Protein AF-A0A699XJS4-F1 (afdb_monomer_lite)

Foldseek 3Di:
DVQVVVCVPHPDDDDDDDFDQEADDDPDDDPSHPPVVVVVVVVVCCVVVHPPDDDDDPDDPCVVPDDDDYHYPVVSVVVRVVVRVD

Secondary structure (DSSP, 8-state):
-HHHHHHTTSS--------SSEES--SS--TT-HHHHHHHHHHHHHHHH-TTPPPPP-S-HHHHHS---PEEHHHHHHHHHHHHH-

Organism: Tanacetum cinerariifolium (NCBI:txid118510)

Radius of gyration: 19.19 Å; chains: 1; bounding box: 41×27×53 Å

InterPro domains:
  IPR055222 PRISE-like, Rossmann-fold domain [PF22917] (1-86)

Sequence (86 aa):
DLLADLSKGKGWTFAEVRPDGIVGFTPISNAMNLSQGIGLYLTIYREVHGRGAKVNWPGTEKSWKCKHSDTSQGILARMEIHAAMH

pLDDT: mean 92.51, std 5.11, range [76.62, 97.69]

Structure (mmCIF, N/CA/C/O backbone):
data_AF-A0A699XJS4-F1
#
_entry.id   AF-A0A699XJS4-F1
#
loop_
_atom_site.group_PDB
_atom_site.id
_atom_site.type_symbol
_atom_site.label_atom_id
_atom_site.label_alt_id
_atom_site.label_comp_id
_atom_site.label_asym_id
_atom_site.label_entity_id
_atom_site.label_seq_id
_atom_site.pdbx_PDB_ins_code
_atom_site.Cartn_x
_atom_site.Cartn_y
_atom_site.Cartn_z
_atom_site.occupancy
_atom_site.B_iso_or_equiv
_atom_site.auth_seq_id
_atom_site.auth_comp_id
_atom_site.auth_asym_id
_atom_site.auth_atom_id
_atom_site.pdbx_PDB_model_num
ATOM 1 N N . ASP A 1 1 ? -4.446 13.993 21.764 1.00 79.12 1 ASP A N 1
ATOM 2 C CA . ASP A 1 1 ? -4.961 12.788 21.098 1.00 79.12 1 ASP A CA 1
ATOM 3 C C . ASP A 1 1 ? -6.334 13.165 20.563 1.00 79.12 1 ASP A C 1
ATOM 5 O O . ASP A 1 1 ? -7.288 13.213 21.327 1.00 79.12 1 ASP A O 1
ATOM 9 N N . LEU A 1 2 ? -6.401 13.613 19.303 1.00 93.38 2 LEU A N 1
ATOM 10 C CA . LEU A 1 2 ? -7.584 14.316 18.789 1.00 93.38 2 LEU A CA 1
ATOM 11 C C . LEU A 1 2 ? -8.827 13.422 18.795 1.00 93.38 2 LEU A C 1
ATOM 13 O O . LEU A 1 2 ? -9.895 13.860 19.209 1.00 93.38 2 LEU A O 1
ATOM 17 N N . LEU A 1 3 ? -8.689 12.171 18.353 1.00 94.00 3 LEU A N 1
ATOM 18 C CA . LEU A 1 3 ? -9.811 11.237 18.323 1.00 94.00 3 LEU A CA 1
ATOM 19 C C . LEU A 1 3 ? -10.252 10.851 19.740 1.00 94.00 3 LEU A C 1
ATOM 21 O O . LEU A 1 3 ? -11.456 10.765 19.977 1.00 94.00 3 LEU A O 1
ATOM 25 N N . ALA A 1 4 ? -9.321 10.725 20.695 1.00 93.06 4 ALA A N 1
ATOM 26 C CA . ALA A 1 4 ? -9.678 10.516 22.100 1.00 93.06 4 ALA A CA 1
ATOM 27 C C . ALA A 1 4 ? -10.377 11.723 22.724 1.00 93.06 4 ALA A C 1
ATOM 29 O O . ALA A 1 4 ? -11.280 11.557 23.538 1.00 93.06 4 ALA A O 1
ATOM 30 N N . ASP A 1 5 ? -9.997 12.943 22.347 1.00 95.75 5 ASP A N 1
ATOM 31 C CA . ASP A 1 5 ? -10.687 14.143 22.811 1.00 95.75 5 ASP A CA 1
ATOM 32 C C . ASP A 1 5 ? -12.103 14.242 22.222 1.00 95.75 5 ASP A C 1
ATOM 34 O O . ASP A 1 5 ? -13.043 14.589 22.938 1.00 95.75 5 ASP A O 1
ATOM 38 N N . LEU A 1 6 ? -12.277 13.874 20.948 1.00 96.19 6 LEU A N 1
ATOM 39 C CA . LEU A 1 6 ? -13.569 13.896 20.255 1.00 96.19 6 LEU A CA 1
ATOM 40 C C . LEU A 1 6 ? -14.534 12.786 20.702 1.00 96.19 6 LEU A C 1
ATOM 42 O O . LEU A 1 6 ? -15.750 12.974 20.607 1.00 96.19 6 LEU A O 1
ATOM 46 N N . SER A 1 7 ? -14.028 11.651 21.192 1.00 95.69 7 SER A N 1
ATOM 47 C CA . SER A 1 7 ? -14.863 10.543 21.674 1.00 95.69 7 SER A CA 1
ATOM 48 C C . SER A 1 7 ? -15.379 10.740 23.106 1.00 95.69 7 SER A C 1
ATOM 50 O O . SER A 1 7 ? -16.296 10.034 23.532 1.00 95.69 7 SER A O 1
ATOM 52 N N . LYS A 1 8 ? -14.860 11.724 23.860 1.00 96.06 8 LYS A N 1
ATOM 53 C CA . LYS A 1 8 ? -15.285 11.998 25.245 1.00 96.06 8 LYS A CA 1
ATOM 54 C C . LYS A 1 8 ? -16.794 12.239 25.336 1.00 96.06 8 LYS A C 1
ATOM 56 O O . LYS A 1 8 ? -17.350 13.134 24.700 1.00 96.06 8 LYS A O 1
ATOM 61 N N . GLY A 1 9 ? -17.458 11.439 26.170 1.00 96.38 9 GLY A N 1
ATOM 62 C CA . GLY A 1 9 ? -18.906 11.515 26.380 1.00 96.38 9 GLY A CA 1
ATOM 63 C C . GLY A 1 9 ? -19.748 11.046 25.186 1.00 96.38 9 GLY A C 1
ATOM 64 O O . GLY A 1 9 ? -20.948 11.321 25.152 1.00 96.38 9 GLY A O 1
ATOM 65 N N . LYS A 1 10 ? -19.150 10.370 24.195 1.00 96.25 10 LYS A N 1
ATOM 66 C CA . LYS A 1 10 ? -19.846 9.740 23.065 1.00 96.25 10 LYS A CA 1
ATOM 67 C C . LYS A 1 10 ? -19.881 8.219 23.243 1.00 96.25 10 LYS A C 1
ATOM 69 O O . LYS A 1 10 ? -19.086 7.654 23.981 1.00 96.25 10 LYS A O 1
ATOM 74 N N . GLY A 1 11 ? -20.813 7.558 22.557 1.00 95.62 11 GLY A N 1
ATOM 75 C CA . GLY A 1 11 ? -20.964 6.096 22.592 1.00 95.62 11 GLY A CA 1
ATOM 76 C C . GLY A 1 11 ? -20.072 5.332 21.609 1.00 95.62 11 GLY A C 1
ATOM 77 O O . GLY A 1 11 ? -20.271 4.136 21.439 1.00 95.62 11 GLY A O 1
ATOM 78 N N . TRP A 1 12 ? -19.147 6.008 20.922 1.00 94.00 12 TRP A N 1
ATOM 79 C CA . TRP A 1 12 ? -18.244 5.398 19.946 1.00 94.00 12 TRP A CA 1
ATOM 80 C C . TRP A 1 12 ? -16.793 5.458 20.431 1.00 94.00 12 TRP A C 1
ATOM 82 O O . TRP A 1 12 ? -16.405 6.376 21.155 1.00 94.00 12 TRP A O 1
ATOM 92 N N . THR A 1 13 ? -15.995 4.485 20.000 1.00 93.81 13 THR A N 1
ATOM 93 C CA . THR A 1 13 ? -14.544 4.396 20.213 1.00 93.81 13 THR A CA 1
ATOM 94 C C . THR A 1 13 ? -13.819 4.407 18.865 1.00 93.81 13 THR A C 1
ATOM 96 O O . THR A 1 13 ? -14.452 4.399 17.808 1.00 93.81 13 THR A O 1
ATOM 99 N N . PHE A 1 14 ? -12.488 4.462 18.878 1.00 93.81 14 PHE A N 1
ATOM 100 C CA . PHE A 1 14 ? -11.676 4.401 17.665 1.00 93.81 14 PHE A CA 1
ATOM 101 C C . PHE A 1 14 ? -10.469 3.486 17.873 1.00 93.81 14 PHE A C 1
ATOM 103 O O . PHE A 1 14 ? -10.011 3.300 19.000 1.00 93.81 14 PHE A O 1
ATOM 110 N N . ALA A 1 15 ? -9.941 2.965 16.768 1.00 93.94 15 ALA A N 1
ATOM 111 C CA . ALA A 1 15 ? -8.680 2.242 16.708 1.00 93.94 15 ALA A CA 1
ATOM 112 C C . ALA A 1 15 ? -7.808 2.850 15.603 1.00 93.94 15 ALA A C 1
ATOM 114 O O . ALA A 1 15 ? -8.320 3.286 14.570 1.00 93.94 15 ALA A O 1
ATOM 115 N N . GLU A 1 16 ? -6.493 2.884 15.814 1.00 93.44 16 GLU A N 1
ATOM 116 C CA . GLU A 1 16 ? -5.538 3.371 14.821 1.00 93.44 16 GLU A CA 1
ATOM 117 C C . GLU A 1 16 ? -4.731 2.200 14.250 1.00 93.44 16 GLU A C 1
ATOM 119 O O . GLU A 1 16 ? -3.995 1.527 14.971 1.00 93.44 16 GLU A O 1
ATOM 124 N N . VAL A 1 17 ? -4.859 1.965 12.941 1.00 94.50 17 VAL A N 1
ATOM 125 C CA . VAL A 1 17 ? -4.130 0.916 12.216 1.00 94.50 17 VAL A CA 1
ATOM 126 C C . VAL A 1 17 ? -3.184 1.578 11.217 1.00 94.50 17 VAL A C 1
ATOM 128 O O . VAL A 1 17 ? -3.610 2.373 10.382 1.00 94.50 17 VAL A O 1
ATOM 131 N N . ARG A 1 18 ? -1.885 1.269 11.310 1.00 95.00 18 ARG A N 1
ATOM 132 C CA . ARG A 1 18 ? -0.821 1.875 10.490 1.00 95.00 18 ARG A CA 1
ATOM 133 C C . ARG A 1 18 ? -0.139 0.814 9.614 1.00 95.00 18 ARG A C 1
ATOM 135 O O . ARG A 1 18 ? 0.867 0.251 10.045 1.00 95.00 18 ARG A O 1
ATOM 142 N N . PRO A 1 19 ? -0.691 0.487 8.432 1.00 94.56 19 PRO A N 1
ATOM 143 C CA . PRO A 1 19 ? -0.077 -0.473 7.521 1.00 94.56 19 PRO A CA 1
ATOM 144 C C . PRO A 1 19 ? 1.169 0.103 6.834 1.00 94.56 19 PRO A C 1
ATOM 146 O O . PRO A 1 19 ? 1.302 1.317 6.674 1.00 94.56 19 PRO A O 1
ATOM 149 N N . ASP A 1 20 ? 2.050 -0.790 6.388 1.00 93.12 20 ASP A N 1
ATOM 150 C CA . ASP A 1 20 ? 3.095 -0.476 5.405 1.00 93.12 20 ASP A CA 1
ATOM 151 C C . ASP A 1 20 ? 2.494 -0.509 3.979 1.00 93.12 20 ASP A C 1
ATOM 153 O O . ASP A 1 20 ? 1.272 -0.582 3.814 1.00 93.12 20 ASP A O 1
ATOM 157 N N . GLY A 1 21 ? 3.328 -0.491 2.935 1.00 90.00 21 GLY A N 1
ATOM 158 C CA . GLY A 1 21 ? 2.908 -0.608 1.536 1.00 90.00 21 GLY A CA 1
ATOM 159 C C . GLY A 1 21 ? 1.851 -1.698 1.319 1.00 90.00 21 GLY A C 1
ATOM 160 O O . GLY A 1 21 ? 2.090 -2.877 1.578 1.00 90.00 21 GLY A O 1
ATOM 161 N N . ILE A 1 22 ? 0.657 -1.305 0.858 1.00 91.44 22 ILE A N 1
ATOM 162 C CA . ILE A 1 22 ? -0.482 -2.221 0.738 1.00 91.44 22 ILE A CA 1
ATOM 163 C C . ILE A 1 22 ? -0.424 -2.968 -0.598 1.00 91.44 22 ILE A C 1
ATOM 165 O O . ILE A 1 22 ? -0.441 -2.367 -1.676 1.00 91.44 22 ILE A O 1
ATOM 169 N N . VAL A 1 23 ? -0.432 -4.297 -0.523 1.00 91.75 23 VAL A N 1
ATOM 170 C CA . VAL A 1 23 ? -0.521 -5.208 -1.670 1.00 91.75 23 VAL A CA 1
ATOM 171 C C . VAL A 1 23 ? -1.962 -5.688 -1.803 1.00 91.75 23 VAL A C 1
ATOM 173 O O . VAL A 1 23 ? -2.489 -6.375 -0.920 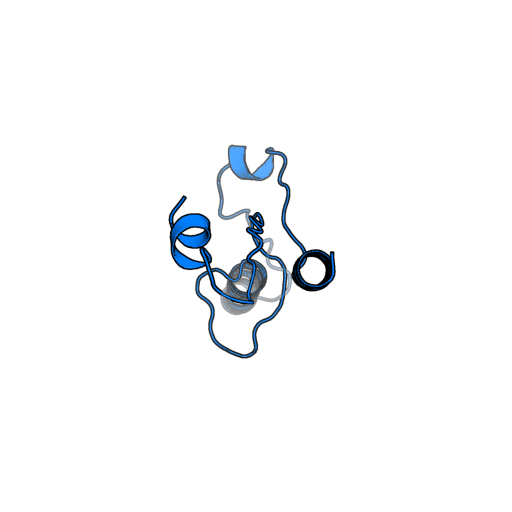1.00 91.75 23 VAL A O 1
ATOM 176 N N . GLY A 1 24 ? -2.612 -5.322 -2.908 1.00 90.00 24 GLY A N 1
ATOM 177 C CA . GLY A 1 24 ? -4.023 -5.617 -3.121 1.00 90.00 24 GLY A CA 1
ATOM 178 C C . GLY A 1 24 ? -4.606 -5.019 -4.398 1.00 90.00 24 GLY A C 1
ATOM 179 O O . GLY A 1 24 ? -3.896 -4.573 -5.300 1.00 90.00 24 GLY A O 1
ATOM 180 N N . PHE A 1 25 ? -5.932 -5.014 -4.466 1.00 89.06 25 PHE A N 1
ATOM 181 C CA . PHE A 1 25 ? -6.704 -4.556 -5.610 1.00 89.06 25 PHE A CA 1
ATOM 182 C C . PHE A 1 25 ? -7.784 -3.563 -5.176 1.00 89.06 25 PHE A C 1
ATOM 184 O O . PHE A 1 25 ? -8.499 -3.767 -4.192 1.00 89.06 25 PHE A O 1
ATOM 191 N N . THR A 1 26 ? -7.934 -2.499 -5.960 1.00 85.56 26 THR A N 1
ATOM 192 C CA . THR A 1 26 ? -9.045 -1.555 -5.857 1.00 85.56 26 THR A CA 1
ATOM 193 C C . THR A 1 26 ? -9.705 -1.436 -7.229 1.00 85.56 26 THR A C 1
ATOM 195 O O . THR A 1 26 ? -8.997 -1.293 -8.224 1.00 85.56 26 THR A O 1
ATOM 198 N N . PRO A 1 27 ? -11.048 -1.474 -7.317 1.00 79.62 27 PRO A N 1
ATOM 199 C CA . PRO A 1 27 ? -11.751 -1.344 -8.596 1.00 79.62 27 PRO A CA 1
ATOM 200 C C . PRO A 1 27 ? -11.663 0.076 -9.177 1.00 79.62 27 PRO A C 1
ATOM 202 O O . PRO A 1 27 ? -11.953 0.286 -10.350 1.00 79.62 27 PRO A O 1
ATOM 205 N N . ILE A 1 28 ? -11.264 1.047 -8.352 1.00 81.56 28 ILE A N 1
ATOM 206 C CA . ILE A 1 28 ? -11.025 2.439 -8.727 1.00 81.56 28 ILE A CA 1
ATOM 207 C C . ILE A 1 28 ? -9.525 2.741 -8.731 1.00 81.56 28 ILE A C 1
ATOM 209 O O . ILE A 1 28 ? -8.749 2.089 -8.024 1.00 81.56 28 ILE A O 1
ATOM 213 N N . SER A 1 29 ? -9.134 3.755 -9.508 1.00 76.62 29 SER A N 1
ATOM 214 C CA . SER A 1 29 ? -7.753 4.240 -9.554 1.00 76.62 29 SER A CA 1
ATOM 215 C C . SER A 1 29 ? -7.276 4.645 -8.160 1.00 76.62 29 SER A C 1
ATOM 217 O O . SER A 1 29 ? -7.917 5.458 -7.492 1.00 76.62 29 SER A O 1
ATOM 219 N N . ASN A 1 30 ? -6.143 4.089 -7.736 1.00 81.31 30 ASN A N 1
ATOM 220 C CA . ASN A 1 30 ? -5.472 4.454 -6.498 1.00 81.31 30 ASN A CA 1
ATOM 221 C C . ASN A 1 30 ? -3.985 4.686 -6.787 1.00 81.31 30 ASN A C 1
ATOM 223 O O . ASN A 1 30 ? -3.254 3.750 -7.107 1.00 81.31 30 ASN A O 1
ATOM 227 N N . ALA A 1 31 ? -3.536 5.934 -6.632 1.00 77.06 31 ALA A N 1
ATOM 228 C CA . ALA A 1 31 ? -2.151 6.332 -6.883 1.00 77.06 31 ALA A CA 1
ATOM 229 C C . ALA A 1 31 ? -1.128 5.621 -5.973 1.00 77.06 31 ALA A C 1
ATOM 231 O O . ALA A 1 31 ? 0.050 5.571 -6.311 1.00 77.06 31 ALA A O 1
ATOM 232 N N . MET A 1 32 ? -1.567 5.061 -4.842 1.00 83.94 32 MET A N 1
ATOM 233 C CA . MET A 1 32 ? -0.717 4.346 -3.885 1.00 83.94 32 MET A CA 1
ATOM 234 C C . MET A 1 32 ? -0.813 2.817 -4.004 1.00 83.94 32 MET A C 1
ATOM 236 O O . MET A 1 32 ? -0.235 2.105 -3.185 1.00 83.94 32 MET A O 1
ATOM 240 N N . ASN A 1 33 ? -1.532 2.278 -4.996 1.00 83.62 33 ASN A N 1
ATOM 241 C CA . ASN A 1 33 ? -1.589 0.831 -5.195 1.00 83.62 33 ASN A CA 1
ATOM 242 C C . ASN A 1 33 ? -0.287 0.324 -5.840 1.00 83.62 33 ASN A C 1
ATOM 244 O O . ASN A 1 33 ? -0.096 0.400 -7.057 1.00 83.62 33 ASN A O 1
ATOM 248 N N . LEU A 1 34 ? 0.591 -0.248 -5.011 1.00 80.94 34 LEU A N 1
ATOM 249 C CA . LEU A 1 34 ? 1.891 -0.769 -5.432 1.00 80.94 34 LEU A CA 1
ATOM 250 C C . LEU A 1 34 ? 1.764 -1.868 -6.499 1.00 80.94 34 LEU A C 1
ATOM 252 O O . LEU A 1 34 ? 2.514 -1.885 -7.477 1.00 80.94 34 LEU A O 1
ATOM 256 N N . SER A 1 35 ? 0.786 -2.764 -6.340 1.00 86.06 35 SER A N 1
ATOM 257 C CA . SER A 1 35 ? 0.555 -3.872 -7.275 1.00 86.06 35 SER A CA 1
ATOM 258 C C . SER A 1 35 ? 0.111 -3.368 -8.646 1.00 86.06 35 SER A C 1
ATOM 260 O O . SER A 1 35 ? 0.599 -3.844 -9.671 1.00 86.06 35 SER A O 1
ATOM 262 N N . GLN A 1 36 ? -0.767 -2.361 -8.672 1.00 87.56 36 GLN A N 1
ATOM 263 C CA . GLN A 1 36 ? -1.214 -1.722 -9.907 1.00 87.56 36 GLN A CA 1
ATOM 264 C C . GLN A 1 36 ? -0.054 -1.019 -10.625 1.00 87.56 36 GLN A C 1
ATOM 266 O O . GLN A 1 36 ? 0.098 -1.188 -11.835 1.00 87.56 36 GLN A O 1
ATOM 271 N N . GLY A 1 37 ? 0.784 -0.276 -9.892 1.00 86.44 37 GLY A N 1
ATOM 272 C CA . GLY A 1 37 ? 1.939 0.422 -10.463 1.00 86.44 37 GLY A CA 1
ATOM 273 C C . GLY A 1 37 ? 2.932 -0.532 -11.134 1.00 86.44 37 GLY A C 1
ATOM 274 O O . GLY A 1 37 ? 3.301 -0.332 -12.293 1.00 86.44 37 GLY A O 1
ATOM 275 N N . ILE A 1 38 ? 3.308 -1.614 -10.443 1.00 89.38 38 ILE A N 1
ATOM 276 C CA . ILE A 1 38 ? 4.212 -2.639 -10.990 1.00 89.38 38 ILE A CA 1
ATOM 277 C C . ILE A 1 38 ? 3.563 -3.360 -12.180 1.00 89.38 38 ILE A C 1
ATOM 279 O O . ILE A 1 38 ? 4.209 -3.546 -13.212 1.00 89.38 38 ILE A O 1
ATOM 283 N N . GLY A 1 39 ? 2.284 -3.731 -12.073 1.00 90.81 39 GLY A N 1
ATOM 284 C CA . GLY A 1 39 ? 1.556 -4.404 -13.150 1.00 90.81 39 GLY A CA 1
ATOM 285 C C . GLY A 1 39 ? 1.492 -3.570 -14.432 1.00 90.81 39 GLY A C 1
ATOM 286 O O . GLY A 1 39 ? 1.728 -4.096 -15.524 1.00 90.81 39 GLY A O 1
ATOM 287 N N . LEU A 1 40 ? 1.244 -2.262 -14.309 1.00 91.12 40 LEU A N 1
ATOM 288 C CA . LEU A 1 40 ? 1.223 -1.341 -15.444 1.00 91.12 40 LEU A CA 1
ATOM 289 C C . LEU A 1 40 ? 2.612 -1.199 -16.079 1.00 91.12 40 LEU A C 1
ATOM 291 O O . LEU A 1 40 ? 2.730 -1.321 -17.298 1.00 91.12 40 LEU A O 1
ATOM 295 N N . TYR A 1 41 ? 3.658 -1.014 -15.266 1.00 92.50 41 TYR A N 1
ATOM 296 C CA . TYR A 1 41 ? 5.041 -0.947 -15.746 1.00 92.50 41 TYR A CA 1
ATOM 297 C C . TYR A 1 41 ? 5.418 -2.192 -16.556 1.00 92.50 41 TYR A C 1
ATOM 299 O O . TYR A 1 41 ? 5.868 -2.068 -17.693 1.00 92.50 41 TYR A O 1
ATOM 307 N N . LEU A 1 42 ? 5.171 -3.391 -16.018 1.00 94.81 42 LEU A N 1
ATOM 308 C CA . LEU A 1 42 ? 5.492 -4.651 -16.694 1.00 94.81 42 LEU A CA 1
ATOM 309 C C . LEU A 1 42 ? 4.677 -4.854 -17.979 1.00 94.81 42 LEU A C 1
ATOM 311 O O . LEU A 1 42 ? 5.207 -5.354 -18.973 1.00 94.81 42 LEU A O 1
ATOM 315 N N . THR A 1 43 ? 3.404 -4.448 -17.976 1.00 94.75 43 THR A N 1
ATOM 316 C CA . THR A 1 43 ? 2.526 -4.548 -19.152 1.00 94.75 43 THR A CA 1
ATOM 317 C C . THR A 1 43 ? 3.021 -3.653 -20.283 1.00 94.75 43 THR A C 1
ATOM 319 O O . THR A 1 43 ? 3.197 -4.130 -21.404 1.00 94.75 43 THR A O 1
ATOM 322 N N . ILE A 1 44 ? 3.317 -2.386 -19.982 1.00 95.19 44 ILE A N 1
ATOM 323 C CA . ILE A 1 44 ? 3.858 -1.434 -20.959 1.00 95.19 44 ILE A CA 1
ATOM 324 C C . ILE A 1 44 ? 5.237 -1.894 -21.440 1.00 95.19 44 ILE A C 1
ATOM 326 O O . ILE A 1 44 ? 5.505 -1.872 -22.638 1.00 95.19 44 ILE A O 1
ATOM 330 N N . TYR A 1 45 ? 6.101 -2.365 -20.537 1.00 96.38 45 TYR A N 1
ATOM 331 C CA . TYR A 1 45 ? 7.439 -2.830 -20.900 1.00 96.38 45 TYR A CA 1
ATOM 332 C C . TYR A 1 45 ? 7.385 -3.997 -21.894 1.00 96.38 45 TYR A C 1
ATOM 334 O O . TYR A 1 45 ? 8.108 -4.001 -22.889 1.00 96.38 45 TYR A O 1
ATOM 342 N N . ARG A 1 46 ? 6.496 -4.972 -21.660 1.00 96.38 46 ARG A N 1
ATOM 343 C CA . ARG A 1 46 ? 6.261 -6.082 -22.594 1.00 96.38 46 ARG A CA 1
ATOM 344 C C . ARG A 1 46 ? 5.743 -5.596 -23.946 1.00 96.38 46 ARG A C 1
ATOM 346 O O . ARG A 1 46 ? 6.136 -6.165 -24.959 1.00 96.38 46 ARG A O 1
ATOM 353 N N . GLU A 1 47 ? 4.862 -4.602 -23.963 1.00 97.31 47 GLU A N 1
ATOM 354 C CA . GLU A 1 47 ? 4.310 -4.057 -25.207 1.00 97.31 47 GLU A CA 1
ATOM 355 C C . GLU A 1 47 ? 5.386 -3.350 -26.041 1.00 97.31 47 GLU A C 1
ATOM 357 O O . GLU A 1 47 ? 5.496 -3.579 -27.241 1.00 97.31 47 GLU A O 1
ATOM 362 N N . VAL A 1 48 ? 6.242 -2.554 -25.397 1.00 97.19 48 VAL A N 1
ATOM 363 C CA . VAL A 1 48 ? 7.299 -1.784 -26.072 1.00 97.19 48 VAL A CA 1
ATOM 364 C C . VAL A 1 48 ? 8.476 -2.664 -26.509 1.00 97.19 48 VAL A C 1
ATOM 366 O O . VAL A 1 48 ? 9.027 -2.464 -27.589 1.00 97.19 48 VAL A O 1
ATOM 369 N N . HIS A 1 49 ? 8.885 -3.629 -25.680 1.00 96.81 49 HIS A N 1
ATOM 370 C CA . HIS A 1 49 ? 10.106 -4.421 -25.898 1.00 96.81 49 HIS A CA 1
ATOM 371 C C . HIS A 1 49 ? 9.847 -5.852 -26.390 1.00 96.81 49 HIS A C 1
ATOM 373 O O . HIS A 1 49 ? 10.793 -6.593 -26.665 1.00 96.81 49 HIS A O 1
ATOM 379 N N . GLY A 1 50 ? 8.582 -6.249 -26.518 1.00 96.81 50 GLY A N 1
ATOM 380 C CA . GLY A 1 50 ? 8.174 -7.561 -26.996 1.00 96.81 50 GLY A CA 1
ATOM 381 C C . GLY A 1 50 ? 8.113 -8.647 -25.916 1.00 96.81 50 GLY A C 1
ATOM 382 O O . GLY A 1 50 ? 8.523 -8.504 -24.759 1.00 96.81 50 GLY A O 1
ATOM 383 N N . ARG A 1 51 ? 7.560 -9.799 -26.309 1.00 96.12 51 ARG A N 1
ATOM 384 C CA . ARG A 1 51 ? 7.400 -10.958 -25.424 1.00 96.12 51 ARG A CA 1
ATOM 385 C C . ARG A 1 51 ? 8.766 -11.534 -25.041 1.00 96.12 51 ARG A C 1
ATOM 387 O O . ARG A 1 51 ? 9.565 -11.864 -25.906 1.00 96.12 51 ARG A O 1
ATOM 394 N N . GLY A 1 52 ? 8.980 -11.739 -23.740 1.00 94.38 52 GLY A N 1
ATOM 395 C CA . GLY A 1 52 ? 10.223 -12.314 -23.211 1.00 94.38 52 GLY A CA 1
ATOM 396 C C . GLY A 1 52 ? 11.331 -11.290 -22.955 1.00 94.38 52 GLY A C 1
ATOM 397 O O . GLY A 1 52 ? 12.444 -11.688 -22.614 1.00 94.38 52 GLY A O 1
ATOM 398 N N . ALA A 1 53 ? 11.038 -9.992 -23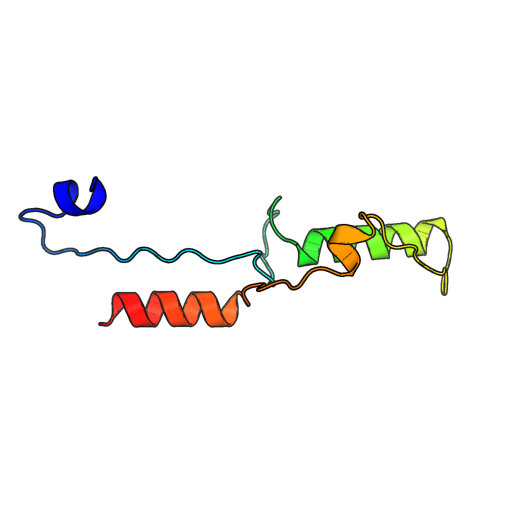.089 1.00 95.81 53 ALA A N 1
ATOM 399 C CA . ALA A 1 53 ? 11.971 -8.937 -22.726 1.00 95.81 53 ALA A CA 1
ATOM 400 C C . ALA A 1 53 ? 12.433 -9.080 -21.265 1.00 95.81 53 ALA A C 1
ATOM 402 O O . ALA A 1 53 ? 11.633 -9.321 -20.357 1.00 95.81 53 ALA A O 1
ATOM 403 N N . LYS A 1 54 ? 13.742 -8.931 -21.040 1.00 95.75 54 LYS A N 1
ATOM 404 C CA . LYS A 1 54 ? 14.323 -8.915 -19.695 1.00 95.75 54 LYS A CA 1
ATOM 405 C C . LYS A 1 54 ? 14.102 -7.537 -19.085 1.00 95.75 54 LYS A C 1
ATOM 407 O O . LYS A 1 54 ? 14.619 -6.552 -19.598 1.00 95.75 54 LYS A O 1
ATOM 412 N N . VAL A 1 55 ? 13.340 -7.485 -18.000 1.00 94.94 55 VAL A N 1
ATOM 413 C CA . VAL A 1 55 ? 13.019 -6.237 -17.305 1.00 94.94 55 VAL A CA 1
ATOM 414 C C . VAL A 1 55 ? 14.101 -5.946 -16.273 1.00 94.94 55 VAL A C 1
ATOM 416 O O . VAL A 1 55 ? 14.327 -6.747 -15.366 1.00 94.94 55 VAL A O 1
ATOM 419 N N . ASN A 1 56 ? 14.764 -4.800 -16.402 1.00 91.00 56 ASN A N 1
ATOM 420 C CA . ASN A 1 56 ? 15.694 -4.331 -15.380 1.00 91.00 56 ASN A CA 1
ATOM 421 C C . ASN A 1 56 ? 14.926 -3.746 -14.191 1.00 91.00 56 ASN A C 1
ATOM 423 O O . ASN A 1 56 ? 13.877 -3.130 -14.366 1.00 91.00 56 ASN A O 1
ATOM 427 N N . TRP A 1 57 ? 15.467 -3.908 -12.983 1.00 91.00 57 TRP A N 1
ATOM 428 C CA . TRP A 1 57 ? 14.900 -3.290 -11.787 1.00 91.00 57 TRP A CA 1
ATOM 429 C C . TRP A 1 57 ? 14.894 -1.756 -11.934 1.00 91.00 57 TRP A C 1
ATOM 431 O O . TRP A 1 57 ? 15.963 -1.179 -12.139 1.00 91.00 57 TRP A O 1
ATOM 441 N N . PRO A 1 58 ? 13.731 -1.083 -11.832 1.00 90.00 58 PRO A N 1
ATOM 442 C CA . PRO A 1 58 ? 13.637 0.361 -12.053 1.00 90.00 58 PRO A CA 1
ATOM 443 C C . PRO A 1 58 ? 14.063 1.195 -10.833 1.00 90.00 58 PRO A C 1
ATOM 445 O O . PRO A 1 58 ? 14.146 2.417 -10.923 1.00 90.00 58 PRO A O 1
ATOM 448 N N . GLY A 1 59 ? 14.283 0.556 -9.681 1.00 91.62 59 GLY A N 1
ATOM 449 C CA . GLY A 1 59 ? 14.665 1.223 -8.441 1.00 91.62 59 GLY A CA 1
ATOM 450 C C . GLY A 1 59 ? 16.176 1.267 -8.213 1.00 91.62 59 GLY A C 1
ATOM 451 O O . GLY A 1 59 ? 16.996 1.047 -9.099 1.00 91.62 59 GLY A O 1
ATOM 452 N N . THR A 1 60 ? 16.554 1.519 -6.963 1.00 95.62 60 THR A N 1
ATOM 453 C CA . THR A 1 60 ? 17.959 1.553 -6.539 1.00 95.62 60 THR A CA 1
ATOM 454 C C . THR A 1 60 ? 18.429 0.182 -6.056 1.00 95.62 60 THR A C 1
ATOM 456 O O . THR A 1 60 ? 17.630 -0.627 -5.578 1.00 95.62 60 THR A O 1
ATOM 459 N N . GLU A 1 61 ? 19.740 -0.064 -6.072 1.00 96.25 61 GLU A N 1
ATOM 460 C CA . GLU A 1 61 ? 20.330 -1.275 -5.482 1.00 96.25 61 GLU A CA 1
ATOM 461 C C . GLU A 1 61 ? 19.970 -1.431 -3.993 1.00 96.25 61 GLU A C 1
ATOM 463 O O . GLU A 1 61 ? 19.715 -2.537 -3.516 1.00 96.25 61 GLU A O 1
ATOM 468 N N . LYS A 1 62 ? 19.874 -0.313 -3.261 1.00 97.06 62 LYS A N 1
ATOM 469 C CA . LYS A 1 62 ? 19.449 -0.314 -1.857 1.00 97.06 62 LYS A CA 1
ATOM 470 C C . LYS A 1 62 ? 18.020 -0.835 -1.704 1.00 97.06 62 LYS A C 1
ATOM 472 O O . LYS A 1 62 ? 17.793 -1.679 -0.845 1.00 97.06 62 LYS A O 1
ATOM 477 N N . SER A 1 63 ? 17.087 -0.368 -2.540 1.00 92.88 63 SER A N 1
ATOM 478 C CA . SER A 1 63 ? 15.693 -0.846 -2.523 1.00 92.88 63 SER A CA 1
ATOM 479 C C . SER A 1 63 ? 15.558 -2.320 -2.915 1.00 92.88 63 SER A C 1
ATOM 481 O O . SER A 1 63 ? 14.664 -2.998 -2.433 1.00 92.88 63 SER A O 1
ATOM 483 N N . TRP A 1 64 ? 16.475 -2.831 -3.741 1.00 93.31 64 TRP A N 1
ATOM 484 C CA . TRP A 1 64 ? 16.507 -4.243 -4.118 1.00 93.31 64 TRP A CA 1
ATOM 485 C C . TRP A 1 64 ? 16.965 -5.155 -2.970 1.00 93.31 64 TRP A C 1
ATOM 487 O O . TRP A 1 64 ? 16.501 -6.282 -2.839 1.00 93.31 64 TRP A O 1
ATOM 497 N N . LYS A 1 65 ? 17.904 -4.680 -2.143 1.00 96.31 65 LYS A N 1
ATOM 498 C CA . LYS A 1 65 ? 18.530 -5.475 -1.074 1.00 96.31 65 LYS A CA 1
ATOM 499 C C . LYS A 1 65 ? 17.886 -5.289 0.303 1.00 96.31 65 LYS A C 1
ATOM 501 O O . LYS A 1 65 ? 18.178 -6.070 1.209 1.00 96.31 65 LYS A O 1
ATOM 506 N N . CYS A 1 66 ? 17.094 -4.237 0.513 1.00 95.44 66 CYS A N 1
ATOM 507 C CA . CYS A 1 66 ? 16.504 -3.968 1.821 1.00 95.44 66 CYS A CA 1
ATOM 508 C C . CYS A 1 66 ? 15.383 -4.956 2.161 1.00 95.44 66 CYS A C 1
ATOM 510 O O . CYS A 1 66 ? 14.692 -5.473 1.288 1.00 95.44 66 CYS A O 1
ATOM 512 N N . LYS A 1 67 ? 15.175 -5.185 3.460 1.00 96.44 67 LYS A N 1
ATOM 513 C CA . LYS A 1 67 ? 13.993 -5.900 3.950 1.00 96.44 67 LYS A CA 1
ATOM 514 C C . LYS A 1 67 ? 12.778 -4.975 3.863 1.00 96.44 67 LYS A C 1
ATOM 516 O O . LYS A 1 67 ? 12.914 -3.779 4.113 1.00 96.44 67 LYS A O 1
ATOM 521 N N . HIS A 1 68 ? 11.624 -5.542 3.548 1.00 90.81 68 HIS A N 1
ATOM 522 C CA . HIS A 1 68 ? 10.346 -4.841 3.450 1.00 90.81 68 HIS A CA 1
ATOM 523 C C . HIS A 1 68 ? 9.276 -5.603 4.243 1.00 90.81 68 HIS A C 1
ATOM 525 O O . HIS A 1 68 ? 9.428 -6.800 4.506 1.00 90.81 68 HIS A O 1
ATOM 531 N N . SER A 1 69 ? 8.225 -4.895 4.655 1.00 93.31 69 SER A N 1
ATOM 532 C CA . SER A 1 69 ? 7.136 -5.404 5.502 1.00 93.31 69 SER A CA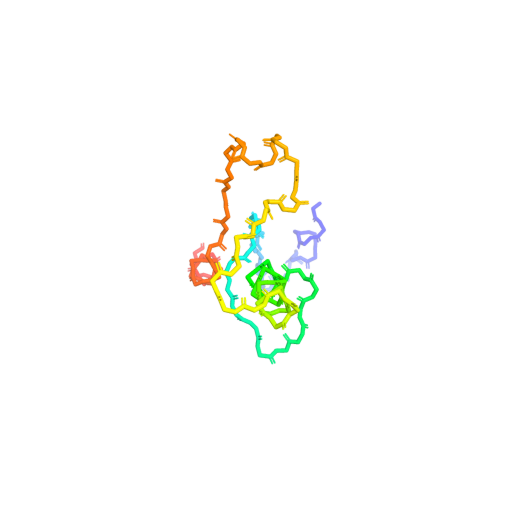 1
ATOM 533 C C . SER A 1 69 ? 5.767 -5.079 4.908 1.00 93.31 69 SER A C 1
ATOM 535 O O . SER A 1 69 ? 4.861 -4.636 5.610 1.00 93.31 69 SER A O 1
ATOM 537 N N . ASP A 1 70 ? 5.618 -5.307 3.602 1.00 92.69 70 ASP A N 1
ATOM 538 C CA . ASP A 1 70 ? 4.384 -4.995 2.884 1.00 92.69 70 ASP A CA 1
ATOM 539 C C . ASP A 1 70 ? 3.159 -5.656 3.526 1.00 92.69 70 ASP A C 1
ATOM 541 O O . ASP A 1 70 ? 3.188 -6.794 4.007 1.00 92.69 70 ASP A O 1
ATOM 545 N N . THR A 1 71 ? 2.044 -4.938 3.497 1.00 94.56 71 THR A N 1
ATOM 546 C CA . THR A 1 71 ? 0.803 -5.358 4.136 1.00 94.56 71 THR A CA 1
ATOM 547 C C . THR A 1 71 ? -0.180 -5.896 3.100 1.00 94.56 71 THR A C 1
ATOM 549 O O . THR A 1 71 ? -0.588 -5.198 2.176 1.00 94.56 71 THR A O 1
ATOM 552 N N . SER A 1 72 ? -0.635 -7.140 3.263 1.00 94.19 72 SER A N 1
ATOM 553 C CA . SER A 1 72 ? -1.737 -7.669 2.448 1.00 94.19 72 SER A CA 1
ATOM 554 C C . SER A 1 72 ? -3.042 -6.941 2.775 1.00 94.19 72 SER A C 1
ATOM 556 O O . SER A 1 72 ? -3.457 -6.921 3.936 1.00 94.19 72 SER A O 1
ATOM 558 N N . GLN A 1 73 ? -3.744 -6.441 1.754 1.00 94.00 73 GLN A N 1
ATOM 559 C CA . GLN A 1 73 ? -5.063 -5.810 1.905 1.00 94.00 73 GLN A CA 1
ATOM 560 C C . GLN A 1 73 ? -6.052 -6.695 2.681 1.00 94.00 73 GLN A C 1
ATOM 562 O O . GLN A 1 73 ? -6.804 -6.206 3.519 1.00 94.00 73 GLN A O 1
ATOM 567 N N . GLY A 1 74 ? -6.042 -8.010 2.438 1.00 95.75 74 GLY A N 1
ATOM 568 C CA . GLY A 1 74 ? -6.944 -8.936 3.122 1.00 95.75 74 GLY A CA 1
ATOM 569 C C . GLY A 1 74 ? -6.613 -9.124 4.606 1.00 95.75 74 GLY A C 1
ATOM 570 O O . GLY A 1 74 ? -7.520 -9.301 5.415 1.00 95.75 74 GLY A O 1
ATOM 571 N N . ILE A 1 75 ? -5.327 -9.092 4.974 1.00 96.69 75 ILE A N 1
ATOM 572 C CA . ILE A 1 75 ? -4.902 -9.145 6.383 1.00 96.69 75 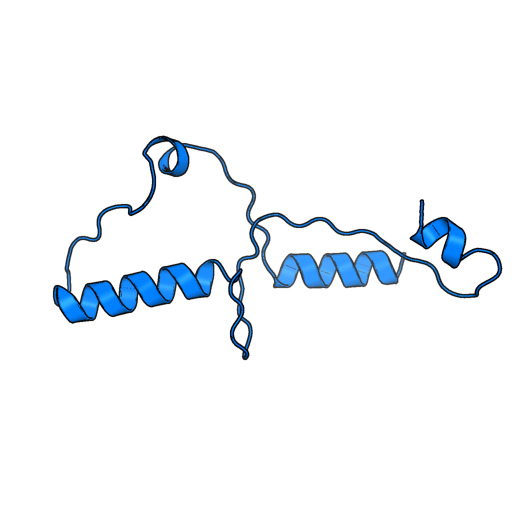ILE A CA 1
ATOM 573 C C . ILE A 1 75 ? -5.260 -7.833 7.080 1.00 96.69 75 ILE A C 1
ATOM 575 O O . ILE A 1 75 ? -5.829 -7.877 8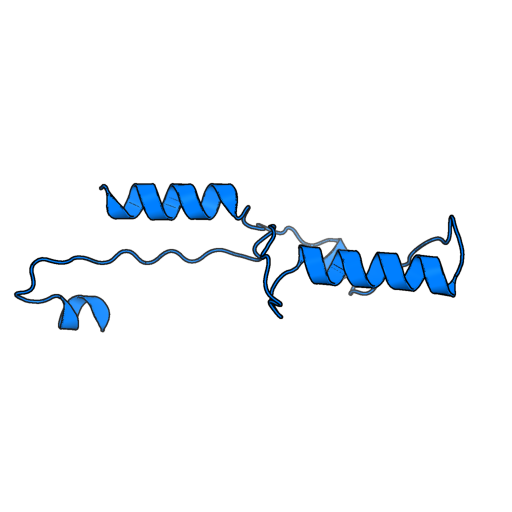.167 1.00 96.69 75 ILE A O 1
ATOM 579 N N . LEU A 1 76 ? -4.987 -6.697 6.433 1.00 96.56 76 LEU A N 1
ATOM 580 C CA . LEU A 1 76 ? -5.330 -5.372 6.945 1.00 96.56 76 LEU A CA 1
ATOM 581 C C . LEU A 1 76 ? -6.823 -5.266 7.270 1.00 96.56 76 LEU A C 1
ATOM 583 O O . LEU A 1 76 ? -7.175 -4.954 8.402 1.00 96.56 76 LEU A O 1
ATOM 587 N N . ALA A 1 77 ? -7.691 -5.650 6.330 1.00 96.25 77 ALA A N 1
ATOM 588 C CA . ALA A 1 77 ? -9.137 -5.631 6.543 1.00 96.25 77 ALA A CA 1
ATOM 589 C C . ALA A 1 77 ? -9.572 -6.502 7.737 1.00 96.25 77 ALA A C 1
ATOM 591 O O . ALA A 1 77 ? -10.419 -6.102 8.531 1.00 96.25 77 ALA A O 1
ATOM 592 N N . ARG A 1 78 ? -8.976 -7.692 7.909 1.00 97.56 78 ARG A N 1
ATOM 593 C CA . ARG A 1 78 ? -9.267 -8.548 9.073 1.00 97.56 78 ARG A CA 1
ATOM 594 C C . ARG A 1 78 ? -8.795 -7.931 10.385 1.00 97.56 78 ARG A C 1
ATOM 596 O O . ARG A 1 78 ? -9.479 -8.098 11.389 1.00 97.56 78 ARG A O 1
ATOM 603 N N . MET A 1 79 ? -7.657 -7.240 10.382 1.00 97.25 79 MET A N 1
ATOM 604 C CA . MET A 1 79 ? -7.150 -6.543 11.564 1.00 97.25 79 MET A CA 1
ATOM 605 C C . MET A 1 79 ? -8.061 -5.377 11.955 1.00 97.25 79 MET A C 1
ATOM 607 O O . MET A 1 79 ? -8.385 -5.233 13.128 1.00 97.25 79 MET A O 1
ATOM 611 N N . GLU A 1 80 ? -8.522 -4.587 10.984 1.00 97.56 80 GLU A N 1
ATOM 612 C CA . GLU A 1 80 ? -9.477 -3.499 11.223 1.00 97.56 80 GLU A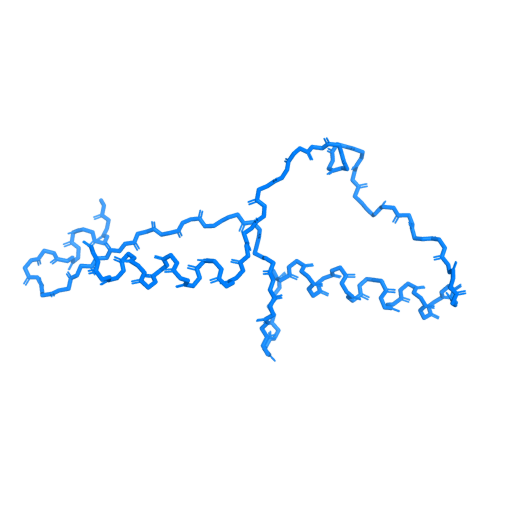 CA 1
ATOM 613 C C . GLU A 1 80 ? -10.797 -4.026 11.802 1.00 97.56 80 GLU A C 1
ATOM 615 O O . GLU A 1 80 ? -11.290 -3.490 12.792 1.00 97.56 80 GLU A O 1
ATOM 620 N N . ILE A 1 81 ? -11.331 -5.128 11.258 1.00 97.69 81 ILE A N 1
ATOM 621 C CA . ILE A 1 81 ? -12.516 -5.797 11.819 1.00 97.69 81 ILE A CA 1
ATOM 622 C C . ILE A 1 81 ? -12.236 -6.289 13.243 1.00 97.69 81 ILE A C 1
ATOM 624 O O . ILE A 1 81 ? -13.062 -6.094 14.128 1.00 97.69 81 ILE A O 1
ATOM 628 N N . HIS A 1 82 ? -11.084 -6.917 13.488 1.00 97.12 82 HIS A N 1
ATOM 629 C CA . HIS A 1 82 ? -10.725 -7.395 14.821 1.00 97.12 82 HIS A CA 1
ATOM 630 C C . HIS A 1 82 ? -10.675 -6.248 15.839 1.00 97.12 82 HIS A C 1
ATOM 632 O O . HIS A 1 82 ? -11.282 -6.371 16.900 1.00 97.12 82 HIS A O 1
ATOM 638 N N . ALA A 1 83 ? -10.028 -5.135 15.482 1.00 96.56 83 ALA A N 1
ATOM 639 C CA . ALA A 1 83 ? -9.903 -3.939 16.313 1.00 96.56 83 ALA A CA 1
ATOM 640 C C . ALA A 1 83 ? -11.229 -3.186 16.516 1.00 96.56 83 ALA A C 1
ATOM 642 O O . ALA A 1 83 ? -11.364 -2.436 17.471 1.00 96.56 83 ALA A O 1
ATOM 643 N N . ALA A 1 84 ? -12.210 -3.359 15.627 1.00 95.44 84 ALA A N 1
ATOM 644 C CA . ALA A 1 84 ? -13.548 -2.799 15.813 1.00 95.44 84 ALA A CA 1
ATOM 645 C C . ALA A 1 84 ? -14.417 -3.628 16.779 1.00 95.44 84 ALA A C 1
ATOM 647 O O . ALA A 1 84 ? -15.429 -3.132 17.271 1.00 95.44 84 ALA A O 1
ATOM 648 N N . MET A 1 85 ? -14.050 -4.891 17.020 1.00 94.69 85 MET A N 1
ATOM 649 C CA . MET A 1 85 ? -14.831 -5.846 17.814 1.00 94.69 85 MET A CA 1
ATOM 650 C C . MET A 1 85 ? -14.252 -6.112 19.215 1.00 94.69 85 MET A C 1
ATOM 652 O O . MET A 1 85 ? -14.910 -6.801 19.996 1.00 94.69 85 MET A O 1
ATOM 656 N N . HIS A 1 86 ? -13.048 -5.614 19.520 1.00 83.56 86 HIS A N 1
ATOM 657 C CA . HIS A 1 86 ? -12.320 -5.811 20.784 1.00 83.56 86 HIS A CA 1
ATOM 658 C C . HIS A 1 86 ? -11.748 -4.482 21.276 1.00 83.56 86 HIS A C 1
ATOM 660 O O . HIS A 1 86 ? -11.672 -4.311 22.512 1.00 83.56 86 HIS A O 1
#